Protein AF-A0A3M0S239-F1 (afdb_monomer_lite)

Structure (mmCIF, N/CA/C/O backbone):
data_AF-A0A3M0S239-F1
#
_entry.id   AF-A0A3M0S239-F1
#
loop_
_atom_site.group_PDB
_atom_site.id
_atom_site.type_symbol
_atom_site.label_atom_id
_atom_site.label_alt_id
_atom_site.label_comp_id
_atom_site.label_asym_id
_atom_site.label_entity_id
_atom_site.label_seq_id
_atom_site.pdbx_PDB_ins_code
_atom_site.Cartn_x
_atom_site.Cartn_y
_atom_site.Cartn_z
_atom_site.occupancy
_atom_site.B_iso_or_equiv
_atom_site.auth_seq_id
_atom_site.auth_comp_id
_atom_site.auth_asym_id
_atom_site.auth_atom_id
_atom_site.pdbx_PDB_model_num
ATOM 1 N N . MET A 1 1 ? 38.549 37.245 -25.119 1.00 53.50 1 MET A N 1
ATOM 2 C CA . MET A 1 1 ? 37.897 36.587 -23.963 1.00 53.50 1 MET A CA 1
ATOM 3 C C . MET A 1 1 ? 37.883 35.085 -24.234 1.00 53.50 1 MET A C 1
ATOM 5 O O . MET A 1 1 ? 37.448 34.681 -25.300 1.00 53.50 1 MET A O 1
ATOM 9 N N . ASN A 1 2 ? 38.526 34.284 -23.381 1.00 48.66 2 ASN A N 1
ATOM 10 C CA . ASN A 1 2 ? 38.986 32.928 -23.711 1.00 48.66 2 ASN A CA 1
ATOM 11 C C . ASN A 1 2 ? 37.807 31.931 -23.791 1.00 48.66 2 ASN A C 1
ATOM 13 O O . ASN A 1 2 ? 37.194 31.624 -22.768 1.00 48.66 2 ASN A O 1
ATOM 17 N N . TYR A 1 3 ? 37.496 31.436 -24.995 1.00 50.81 3 TYR A N 1
ATOM 18 C CA . TYR A 1 3 ? 36.358 30.547 -25.298 1.00 50.81 3 TYR A CA 1
ATOM 19 C C . TYR A 1 3 ? 36.292 29.315 -24.376 1.00 50.81 3 TYR A C 1
ATOM 21 O O . TYR A 1 3 ? 35.219 28.912 -23.929 1.00 50.81 3 TYR A O 1
ATOM 29 N N . LYS A 1 4 ? 37.454 28.786 -23.971 1.00 47.88 4 LYS A N 1
ATOM 30 C CA . LYS A 1 4 ? 37.568 27.636 -23.063 1.00 47.88 4 LYS A CA 1
ATOM 31 C C . LYS A 1 4 ? 37.101 27.947 -21.631 1.00 47.88 4 LYS A C 1
ATOM 33 O O . LYS A 1 4 ? 36.599 27.061 -20.951 1.00 47.88 4 LYS A O 1
ATOM 38 N N . ARG A 1 5 ? 37.222 29.204 -21.181 1.00 49.25 5 ARG A N 1
ATOM 39 C CA . ARG A 1 5 ? 36.783 29.661 -19.848 1.00 49.25 5 ARG A CA 1
ATOM 40 C C . ARG A 1 5 ? 35.266 29.901 -19.814 1.00 49.25 5 ARG A C 1
ATOM 42 O O . ARG A 1 5 ? 34.639 29.605 -18.810 1.00 49.25 5 ARG A O 1
ATOM 49 N N . SER A 1 6 ? 34.672 30.343 -20.927 1.00 51.34 6 SER A N 1
ATOM 50 C CA . SER A 1 6 ? 33.217 30.539 -21.054 1.00 51.34 6 SER A CA 1
ATOM 51 C C . SER A 1 6 ? 32.430 29.223 -21.022 1.00 51.34 6 SER A C 1
ATOM 53 O O . SER A 1 6 ? 31.374 29.162 -20.402 1.00 51.34 6 SER A O 1
ATOM 55 N N . GLN A 1 7 ? 32.953 28.163 -21.648 1.00 50.06 7 GLN A N 1
ATOM 56 C CA . GLN A 1 7 ? 32.320 26.836 -21.649 1.00 50.06 7 GLN A CA 1
ATOM 57 C C . GLN A 1 7 ? 32.346 26.189 -20.253 1.00 50.06 7 GLN A C 1
ATOM 59 O O . GLN A 1 7 ? 31.345 25.650 -19.798 1.00 50.06 7 GLN A O 1
ATOM 64 N N . GLN A 1 8 ? 33.463 26.310 -19.527 1.00 51.28 8 GLN A N 1
ATOM 65 C CA . GLN A 1 8 ? 33.615 25.784 -18.160 1.00 51.28 8 GLN A CA 1
ATOM 66 C C . GLN A 1 8 ? 32.638 26.436 -17.164 1.00 51.28 8 GLN A C 1
ATOM 68 O O . GLN A 1 8 ? 32.086 25.751 -16.308 1.00 51.28 8 GLN A O 1
ATOM 73 N N . ILE A 1 9 ? 32.384 27.743 -17.304 1.00 56.47 9 ILE A N 1
ATOM 74 C CA . ILE A 1 9 ? 31.426 28.474 -16.457 1.00 56.47 9 ILE A CA 1
ATOM 75 C C . ILE A 1 9 ? 29.989 28.010 -16.744 1.00 56.47 9 ILE A C 1
ATOM 77 O O . ILE A 1 9 ? 29.217 27.799 -15.814 1.00 56.47 9 ILE A O 1
ATOM 81 N N . LEU A 1 10 ? 29.645 27.760 -18.012 1.00 52.75 10 LEU A N 1
ATOM 82 C CA . LEU A 1 10 ? 28.305 27.302 -18.392 1.00 52.75 10 LEU A CA 1
ATOM 83 C C . LEU A 1 10 ? 27.974 25.910 -17.819 1.00 52.75 10 LEU A C 1
ATOM 85 O O . LEU A 1 10 ? 26.859 25.694 -17.342 1.00 52.75 10 LEU A O 1
ATOM 89 N N . PHE A 1 11 ? 28.948 24.990 -17.825 1.00 52.03 11 PHE A N 1
ATOM 90 C CA . PHE A 1 11 ? 28.813 23.655 -17.222 1.00 52.03 11 PHE A CA 1
ATOM 91 C C . PHE A 1 11 ? 28.668 23.709 -15.694 1.00 52.03 11 PHE A C 1
ATOM 93 O O . PHE A 1 11 ? 27.891 22.943 -15.122 1.00 52.03 11 PHE A O 1
ATOM 100 N N . ALA A 1 12 ? 29.379 24.622 -15.026 1.00 54.09 12 ALA A N 1
ATOM 101 C CA . ALA A 1 12 ? 29.281 24.797 -13.578 1.00 54.09 12 ALA A CA 1
ATOM 102 C C . ALA A 1 12 ? 27.893 25.313 -13.152 1.00 54.09 12 ALA A C 1
ATOM 104 O O . ALA A 1 12 ? 27.299 24.776 -12.218 1.00 54.09 12 ALA A O 1
ATOM 105 N N . GLU A 1 13 ? 27.337 26.284 -13.883 1.00 52.72 13 GLU A N 1
ATOM 106 C CA . GLU A 1 13 ? 25.993 26.830 -13.640 1.00 52.72 13 GLU A CA 1
ATOM 107 C C . GLU A 1 13 ? 24.893 25.770 -13.841 1.00 52.72 13 GLU A C 1
ATOM 109 O O . GLU A 1 13 ? 23.981 25.642 -13.022 1.00 52.72 13 GLU A O 1
ATOM 114 N N . THR A 1 14 ? 24.998 24.935 -14.884 1.00 53.91 14 THR A N 1
ATOM 115 C CA . THR A 1 14 ? 24.021 23.852 -15.126 1.00 53.91 14 THR A CA 1
ATOM 116 C C . THR A 1 14 ? 24.095 22.750 -14.069 1.00 53.91 14 THR A C 1
ATOM 118 O O . THR A 1 14 ? 23.056 22.250 -13.629 1.00 53.91 14 THR A O 1
ATOM 121 N N . PHE A 1 15 ? 25.300 22.393 -13.619 1.00 58.28 15 PHE A N 1
ATOM 122 C CA . PHE A 1 15 ? 25.499 21.413 -12.551 1.00 58.28 15 PHE A CA 1
ATOM 123 C C . PHE A 1 15 ? 24.952 21.907 -11.202 1.00 58.28 15 PHE A C 1
ATOM 125 O O . PHE A 1 15 ? 24.298 21.148 -10.475 1.00 58.28 15 PHE A O 1
ATOM 132 N N . LEU A 1 16 ? 25.152 23.192 -10.892 1.00 56.16 16 LEU A N 1
ATOM 133 C CA . LEU A 1 16 ? 24.628 23.830 -9.685 1.00 56.16 16 LEU A CA 1
ATOM 134 C C . LEU A 1 16 ? 23.091 23.858 -9.698 1.00 56.16 16 LEU A C 1
ATOM 136 O O . LEU A 1 16 ? 22.461 23.418 -8.735 1.00 56.16 16 LEU A O 1
ATOM 140 N N . PHE A 1 17 ? 22.475 24.263 -10.814 1.00 56.34 17 PHE A N 1
ATOM 141 C CA . PHE A 1 17 ? 21.015 24.254 -10.979 1.00 56.34 17 PHE A CA 1
ATOM 142 C C . PHE A 1 17 ? 20.406 22.850 -10.860 1.00 56.34 17 PHE A C 1
ATOM 144 O O . PHE A 1 17 ? 19.339 22.687 -10.260 1.00 56.34 17 PHE A O 1
ATOM 151 N N . TYR A 1 18 ? 21.070 21.827 -11.407 1.00 54.06 18 TYR A N 1
ATOM 152 C CA . TYR A 1 18 ? 20.593 20.444 -11.334 1.00 54.06 18 TYR A CA 1
ATOM 153 C C . TYR A 1 18 ? 20.686 19.880 -9.910 1.00 54.06 18 TYR A C 1
ATOM 155 O O . TYR A 1 18 ? 19.727 19.288 -9.408 1.00 54.06 18 TYR A O 1
ATOM 163 N N . THR A 1 19 ? 21.798 20.142 -9.222 1.00 52.72 19 THR A N 1
ATOM 164 C CA . THR A 1 19 ? 22.011 19.732 -7.825 1.00 52.72 19 THR A CA 1
ATOM 165 C C . THR A 1 19 ? 21.031 20.438 -6.883 1.00 52.72 19 THR A C 1
ATOM 167 O O . THR A 1 19 ? 20.447 19.803 -6.002 1.00 52.72 19 THR A O 1
ATOM 170 N N . ILE A 1 20 ? 20.757 21.725 -7.121 1.00 58.19 20 ILE A N 1
ATOM 171 C CA . ILE A 1 20 ? 19.744 22.496 -6.389 1.00 58.19 20 ILE A CA 1
ATOM 172 C C . ILE A 1 20 ? 18.340 21.948 -6.657 1.00 58.19 20 ILE A C 1
ATOM 174 O O . ILE A 1 20 ? 17.593 21.759 -5.702 1.00 58.19 20 ILE A O 1
ATOM 178 N N . LYS A 1 21 ? 17.974 21.607 -7.901 1.00 51.41 21 LYS A N 1
ATOM 179 C CA . LYS A 1 21 ? 16.679 20.963 -8.208 1.00 51.41 21 LYS A CA 1
ATOM 180 C C . LYS A 1 21 ? 16.512 19.614 -7.506 1.00 51.41 21 LYS A C 1
ATOM 182 O O . LYS A 1 21 ? 15.417 19.310 -7.032 1.00 51.41 21 LYS A O 1
ATOM 187 N N . LEU A 1 22 ? 17.571 18.809 -7.430 1.00 55.66 22 LEU A N 1
ATOM 188 C CA . LEU A 1 22 ? 17.542 17.503 -6.767 1.00 55.66 22 LEU A CA 1
ATOM 189 C C . LEU A 1 22 ? 17.392 17.652 -5.242 1.00 55.66 22 LEU A C 1
ATOM 191 O O . LEU A 1 22 ? 16.580 16.959 -4.624 1.00 55.66 22 LEU A O 1
ATOM 195 N N . CYS A 1 23 ? 18.112 18.610 -4.653 1.00 55.00 23 CYS A N 1
ATOM 196 C CA . CYS A 1 23 ? 18.006 18.953 -3.236 1.00 55.00 23 CYS A CA 1
ATOM 197 C C . CYS A 1 23 ? 16.622 19.542 -2.907 1.00 55.00 23 CYS A C 1
ATOM 199 O O . CYS A 1 23 ? 15.962 19.095 -1.969 1.00 55.00 23 CYS A O 1
ATOM 201 N N . LEU A 1 24 ? 16.121 20.457 -3.744 1.00 56.66 24 LEU A N 1
ATOM 202 C CA . LEU A 1 24 ? 14.799 21.066 -3.611 1.00 56.66 24 LEU A CA 1
ATOM 203 C C . LEU A 1 24 ? 13.690 20.018 -3.724 1.00 56.66 24 LEU A C 1
ATOM 205 O O . LEU A 1 24 ? 12.754 20.065 -2.945 1.00 56.66 24 LEU A O 1
ATOM 209 N N . ARG A 1 25 ? 13.804 19.018 -4.607 1.00 55.75 25 ARG A N 1
ATOM 210 C CA . ARG A 1 25 ? 12.835 17.911 -4.697 1.00 55.75 25 ARG A CA 1
ATOM 211 C C . ARG A 1 25 ? 12.813 17.051 -3.428 1.00 55.75 25 ARG A C 1
ATOM 213 O O . ARG A 1 25 ? 11.736 16.682 -2.975 1.00 55.75 25 ARG A O 1
ATOM 220 N N . MET A 1 26 ? 13.961 16.798 -2.794 1.00 57.41 26 MET A N 1
ATOM 221 C CA . MET A 1 26 ? 14.000 16.137 -1.480 1.00 57.41 26 MET A CA 1
ATOM 222 C C . MET A 1 26 ? 13.418 17.002 -0.352 1.00 57.41 26 MET A C 1
ATOM 224 O O . MET A 1 26 ? 12.704 16.471 0.499 1.00 57.41 26 MET A O 1
ATOM 228 N N . ILE A 1 27 ? 13.700 18.311 -0.329 1.00 62.72 27 ILE A N 1
ATOM 229 C CA . ILE A 1 27 ? 13.139 19.241 0.665 1.00 62.72 27 ILE A CA 1
ATOM 230 C C . ILE A 1 27 ? 11.631 19.402 0.466 1.00 62.72 27 ILE A C 1
ATOM 232 O O . ILE A 1 27 ? 10.891 19.292 1.435 1.00 62.72 27 ILE A O 1
ATOM 236 N N . VAL A 1 28 ? 11.161 19.609 -0.765 1.00 63.75 28 VAL A N 1
ATOM 237 C CA . VAL A 1 28 ? 9.738 19.760 -1.096 1.00 63.75 28 VAL A CA 1
ATOM 238 C C . VAL A 1 28 ? 8.979 18.513 -0.670 1.00 63.75 28 VAL A C 1
ATOM 240 O O . VAL A 1 28 ? 7.961 18.643 -0.005 1.00 63.75 28 VAL A O 1
ATOM 243 N N . ASN A 1 29 ? 9.511 17.315 -0.916 1.00 70.94 29 ASN A N 1
ATOM 244 C CA . ASN A 1 29 ? 8.878 16.084 -0.443 1.00 70.94 29 ASN A CA 1
ATOM 245 C C . ASN A 1 29 ? 8.767 16.038 1.091 1.00 70.94 29 ASN A C 1
ATOM 247 O O . ASN A 1 29 ? 7.739 15.618 1.614 1.00 70.94 29 ASN A O 1
ATOM 251 N N . LYS A 1 30 ? 9.788 16.507 1.822 1.00 79.25 30 LYS A N 1
ATOM 252 C CA . LYS A 1 30 ? 9.770 16.558 3.296 1.00 79.25 30 LYS A CA 1
ATOM 253 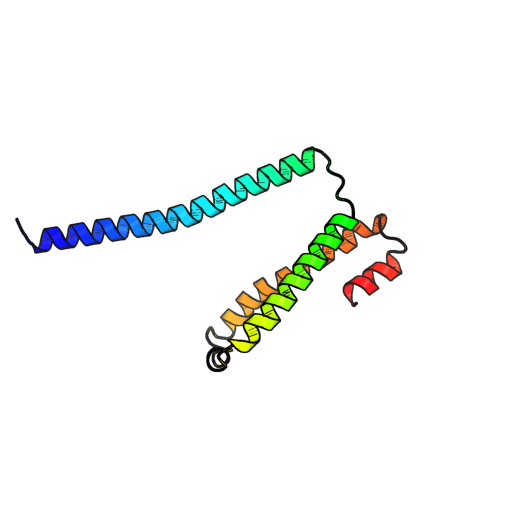C C . LYS A 1 30 ? 8.836 17.641 3.840 1.00 79.25 30 LYS A C 1
ATOM 255 O O . LYS A 1 30 ? 8.128 17.394 4.809 1.00 79.25 30 LYS A O 1
ATOM 260 N N . VAL A 1 31 ? 8.813 18.820 3.221 1.00 84.19 31 VAL A N 1
ATOM 261 C CA . VAL A 1 31 ? 7.940 19.939 3.605 1.00 84.19 31 VAL A CA 1
ATOM 262 C C . VAL A 1 31 ? 6.484 19.587 3.318 1.00 84.19 31 VAL A C 1
ATOM 264 O O . VAL A 1 31 ? 5.646 19.735 4.199 1.00 84.19 31 VAL A O 1
ATOM 267 N N . VAL A 1 32 ? 6.190 19.036 2.140 1.00 80.38 32 VAL A N 1
ATOM 268 C CA . VAL A 1 32 ? 4.851 18.552 1.778 1.00 80.38 32 VAL A CA 1
ATOM 269 C C . VAL A 1 32 ? 4.416 17.425 2.715 1.00 80.38 32 VAL A C 1
ATOM 271 O O . VAL A 1 32 ? 3.310 17.484 3.240 1.00 80.38 32 VAL A O 1
ATOM 274 N N . ALA A 1 33 ? 5.284 16.449 3.008 1.00 73.19 33 ALA A N 1
ATOM 275 C CA . ALA A 1 33 ? 4.972 15.393 3.973 1.00 73.19 33 ALA A CA 1
ATOM 276 C C . ALA A 1 33 ? 4.688 15.950 5.378 1.00 73.19 33 ALA A C 1
ATOM 278 O O . ALA A 1 33 ? 3.742 15.510 6.024 1.00 73.19 33 ALA A O 1
ATOM 279 N N . SER A 1 34 ? 5.458 16.943 5.833 1.00 82.94 34 SER A N 1
ATOM 280 C CA . SER A 1 34 ? 5.244 17.617 7.121 1.00 82.94 34 SER A CA 1
ATOM 281 C C . SER A 1 34 ? 3.912 18.373 7.164 1.00 82.94 34 SER A C 1
ATOM 283 O O . SER A 1 34 ? 3.165 18.262 8.134 1.00 82.94 34 SER A O 1
ATOM 285 N N . ILE A 1 35 ? 3.568 19.086 6.087 1.00 86.88 35 ILE A N 1
ATOM 286 C CA . ILE A 1 35 ? 2.286 19.791 5.961 1.00 86.88 35 ILE A CA 1
ATOM 287 C C . ILE A 1 35 ? 1.123 18.793 5.976 1.00 86.88 35 ILE A C 1
ATOM 289 O O . ILE A 1 35 ? 0.167 18.990 6.719 1.00 86.88 35 ILE A O 1
ATOM 293 N N . ILE A 1 36 ? 1.212 17.702 5.209 1.00 77.25 36 ILE A N 1
ATOM 294 C CA . ILE A 1 36 ? 0.189 16.646 5.201 1.00 77.25 36 ILE A CA 1
ATOM 295 C C . ILE A 1 36 ? 0.050 16.029 6.596 1.00 77.25 36 ILE A C 1
ATOM 297 O O . ILE A 1 36 ? -1.069 15.858 7.070 1.00 77.25 36 ILE A O 1
ATOM 301 N N . LEU A 1 37 ? 1.162 15.748 7.281 1.00 81.50 37 LEU A N 1
ATOM 302 C CA . LEU A 1 37 ? 1.146 15.222 8.645 1.00 81.50 37 LEU A CA 1
ATOM 303 C C . LEU A 1 37 ? 0.445 16.187 9.612 1.00 81.50 37 LEU A C 1
ATOM 305 O O . LEU A 1 37 ? -0.380 15.746 10.407 1.00 81.50 37 LEU A O 1
ATOM 309 N N . LEU A 1 38 ? 0.731 17.490 9.523 1.00 86.06 38 LEU A N 1
ATOM 310 C CA . LEU A 1 38 ? 0.070 18.520 10.329 1.00 86.06 38 LEU A CA 1
ATOM 311 C C . LEU A 1 38 ? -1.429 18.607 10.036 1.00 86.06 38 LEU A C 1
ATOM 313 O O . LEU A 1 38 ? -2.216 18.724 10.971 1.00 86.06 38 LEU A O 1
ATOM 317 N N . ILE A 1 39 ? -1.836 18.508 8.769 1.00 80.44 39 ILE A N 1
ATOM 318 C CA . ILE A 1 39 ? -3.253 18.490 8.380 1.00 80.44 39 ILE A CA 1
ATOM 319 C C . ILE A 1 39 ? -3.943 17.254 8.961 1.00 80.44 39 ILE A C 1
ATOM 321 O O . ILE A 1 39 ? -4.990 17.381 9.589 1.00 80.44 39 ILE A O 1
ATOM 325 N N . VAL A 1 40 ? -3.352 16.066 8.803 1.00 75.12 40 VAL A N 1
ATOM 326 C CA . VAL A 1 40 ? -3.902 14.817 9.353 1.00 75.12 40 VAL A CA 1
ATOM 327 C C . VAL A 1 40 ? -3.968 14.876 10.880 1.00 75.12 40 VAL A C 1
ATOM 329 O O . VAL A 1 40 ? -4.974 14.478 11.463 1.00 75.12 40 VAL A O 1
ATOM 332 N N . ALA A 1 41 ? -2.941 15.415 11.539 1.00 77.75 41 ALA A N 1
ATOM 333 C CA . ALA A 1 41 ? -2.923 15.604 12.986 1.00 77.75 41 ALA A CA 1
ATOM 334 C C . ALA A 1 41 ? -4.005 16.591 13.449 1.00 77.75 41 ALA A C 1
ATOM 336 O O . ALA A 1 41 ? -4.698 16.313 14.426 1.00 77.75 41 ALA A O 1
ATOM 337 N N . ALA A 1 42 ? -4.197 17.700 12.730 1.00 81.50 42 ALA A N 1
ATOM 338 C CA . ALA A 1 42 ? -5.260 18.659 13.007 1.00 81.50 42 ALA A CA 1
ATOM 339 C C . ALA A 1 42 ? -6.642 18.009 12.848 1.00 81.50 42 ALA A C 1
ATOM 341 O O . ALA A 1 42 ? -7.462 18.084 13.758 1.00 81.50 42 ALA A O 1
ATOM 342 N N . VAL A 1 43 ? -6.877 17.294 11.744 1.00 80.38 43 VAL A N 1
ATOM 343 C CA . VAL A 1 43 ? -8.114 16.534 11.494 1.00 80.38 43 VAL A CA 1
ATOM 344 C C . VAL A 1 43 ? -8.381 15.506 12.599 1.00 80.38 43 VAL A C 1
ATOM 346 O O . VAL A 1 43 ? -9.512 15.388 13.069 1.00 80.38 43 VAL A O 1
ATOM 349 N N . ASN A 1 44 ? -7.343 14.802 13.055 1.00 75.56 44 ASN A N 1
ATOM 350 C CA . ASN A 1 44 ? -7.446 13.853 14.161 1.00 75.56 44 ASN A CA 1
ATOM 351 C C . ASN A 1 44 ? -7.790 14.555 15.490 1.00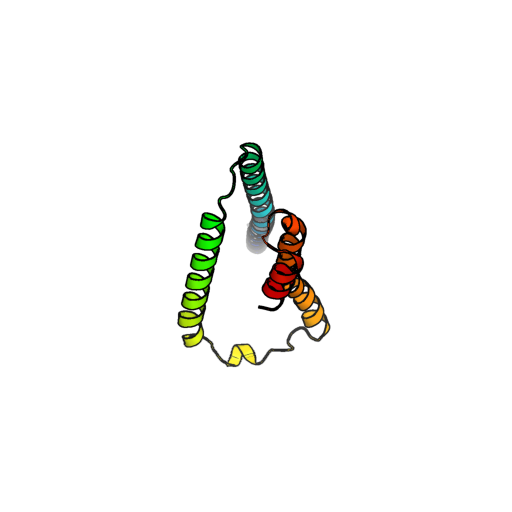 75.56 44 ASN A C 1
ATOM 353 O O . ASN A 1 44 ? -8.583 14.036 16.271 1.00 75.56 44 ASN A O 1
ATOM 357 N N . PHE A 1 45 ? -7.253 15.757 15.731 1.00 74.88 45 PHE A N 1
ATOM 358 C CA . PHE A 1 45 ? -7.551 16.553 16.927 1.00 74.88 45 PHE A CA 1
ATOM 359 C C . PHE A 1 45 ? -9.005 17.045 16.971 1.00 74.88 45 PHE A C 1
ATOM 361 O O . PHE A 1 45 ? -9.605 17.085 18.042 1.00 74.88 45 PHE A O 1
ATOM 368 N N . PHE A 1 46 ? -9.609 17.346 15.816 1.00 75.31 46 PHE A N 1
ATOM 369 C CA . PHE A 1 46 ? -11.034 17.693 15.721 1.00 75.31 46 PHE A CA 1
ATOM 370 C C . PHE A 1 46 ? -11.981 16.504 15.963 1.00 75.31 46 PHE A C 1
ATOM 372 O O . PHE A 1 46 ? -13.198 16.684 15.950 1.00 75.31 46 PHE A O 1
ATOM 379 N N . GLY A 1 47 ? -11.455 15.299 16.214 1.00 62.00 47 GLY A N 1
ATOM 380 C CA . GLY A 1 47 ? -12.258 14.159 16.651 1.00 62.00 47 GLY A CA 1
ATOM 381 C C . GLY A 1 47 ? -13.216 13.642 15.580 1.00 62.00 47 GLY A C 1
ATOM 382 O O . GLY A 1 47 ? -14.293 13.145 15.915 1.00 62.00 47 GLY A O 1
ATOM 383 N N . ILE A 1 48 ? -12.845 13.756 14.296 1.00 62.38 48 ILE A N 1
ATOM 384 C CA . ILE A 1 48 ? -13.652 13.209 13.201 1.00 62.38 48 ILE A CA 1
ATOM 385 C C . ILE A 1 48 ? -13.764 11.697 13.396 1.00 62.38 48 ILE A C 1
ATOM 387 O O . ILE A 1 48 ? -12.821 10.934 13.176 1.00 62.38 48 ILE A O 1
ATOM 391 N N . THR A 1 49 ? -14.948 11.256 13.811 1.00 59.16 49 THR A N 1
ATOM 392 C CA . THR A 1 49 ? -15.285 9.843 13.927 1.00 59.16 49 THR A CA 1
ATOM 393 C C . THR A 1 49 ? -15.379 9.272 12.520 1.00 59.16 49 THR A C 1
ATOM 395 O O . THR A 1 49 ? -16.371 9.433 11.809 1.00 59.16 49 THR A O 1
ATOM 398 N N . SER A 1 50 ? -14.294 8.630 12.089 1.00 58.25 50 SER A N 1
ATOM 399 C CA . SER A 1 50 ? -14.236 7.962 10.793 1.00 58.25 50 SER A CA 1
ATOM 400 C C . SER A 1 50 ? -15.308 6.879 10.756 1.00 58.25 50 SER A C 1
ATOM 402 O O . SER A 1 50 ? -15.219 5.863 11.447 1.00 58.25 50 SER A O 1
ATOM 404 N N . THR A 1 51 ? -16.361 7.125 9.979 1.00 65.56 51 THR A N 1
ATOM 405 C CA . THR A 1 51 ? -17.459 6.173 9.836 1.00 65.56 51 THR A CA 1
ATOM 406 C C . THR A 1 51 ? -16.941 4.970 9.044 1.00 65.56 51 THR A C 1
ATOM 408 O O . THR A 1 51 ? -16.386 5.174 7.962 1.00 65.56 51 THR A O 1
ATOM 411 N N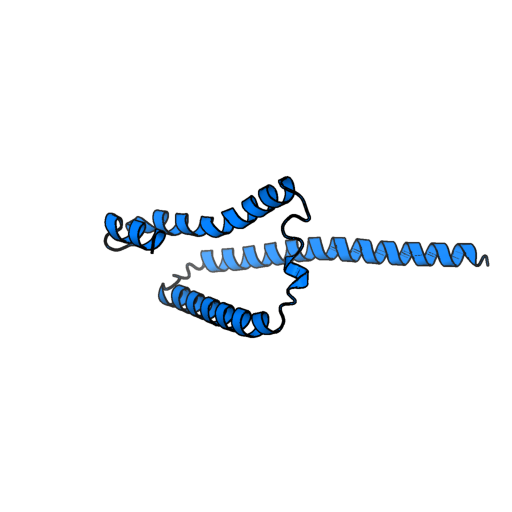 . PRO A 1 52 ? -17.149 3.720 9.506 1.00 67.75 52 PRO A N 1
ATOM 412 C CA . PRO A 1 52 ? -16.681 2.518 8.808 1.00 67.75 52 PRO A CA 1
ATOM 413 C C . PRO A 1 52 ? -17.073 2.464 7.322 1.00 67.75 52 PRO A C 1
ATOM 415 O O . PRO A 1 52 ? -16.323 1.946 6.503 1.00 67.75 52 PRO A O 1
ATOM 418 N N . LYS A 1 53 ? -18.215 3.067 6.961 1.00 76.56 53 LYS A N 1
ATOM 419 C CA . LYS A 1 53 ? -18.699 3.196 5.578 1.00 76.56 53 LYS A CA 1
ATOM 420 C C . LYS A 1 53 ? -17.710 3.919 4.659 1.00 76.56 53 LYS A C 1
ATOM 422 O O . LYS A 1 53 ? -17.423 3.415 3.585 1.00 76.56 53 LYS A O 1
ATOM 427 N N . VAL A 1 54 ? -17.129 5.033 5.110 1.00 79.81 54 VAL A N 1
ATOM 428 C CA . VAL A 1 54 ? -16.198 5.841 4.301 1.00 79.81 54 VAL A CA 1
ATOM 429 C C . VAL A 1 54 ? -14.921 5.056 3.994 1.00 79.81 54 VAL A C 1
ATOM 431 O O . VAL A 1 54 ? -14.416 5.086 2.878 1.00 79.81 54 VAL A O 1
ATOM 434 N N . ILE A 1 55 ? -14.414 4.301 4.973 1.00 77.94 55 ILE A N 1
ATOM 435 C CA . ILE A 1 55 ? -13.214 3.469 4.800 1.00 77.94 55 ILE A CA 1
ATOM 436 C C . ILE A 1 55 ? -13.479 2.359 3.773 1.00 77.94 55 ILE A C 1
ATOM 438 O O . ILE A 1 55 ? -12.645 2.106 2.905 1.00 77.94 55 ILE A O 1
ATOM 442 N N . ILE A 1 56 ? -14.655 1.729 3.844 1.00 85.56 56 ILE A N 1
ATOM 443 C CA . ILE A 1 56 ? -15.076 0.690 2.896 1.00 85.56 56 ILE A CA 1
ATOM 444 C C . ILE A 1 56 ? -15.243 1.272 1.484 1.00 85.56 56 ILE A C 1
ATOM 446 O O . ILE A 1 56 ? -14.773 0.672 0.521 1.00 85.56 56 ILE A O 1
ATOM 450 N N . GLU A 1 57 ? -15.852 2.450 1.344 1.00 87.50 57 GLU A N 1
ATOM 451 C CA . GLU A 1 57 ? -16.003 3.136 0.052 1.00 87.50 57 GLU A CA 1
ATOM 452 C C . GLU A 1 57 ? -14.646 3.435 -0.597 1.00 87.50 57 GLU A C 1
ATOM 454 O O . GLU A 1 57 ? -14.429 3.094 -1.760 1.00 87.50 57 GLU A O 1
ATOM 459 N N . ILE A 1 58 ? -13.700 3.993 0.166 1.00 84.50 58 ILE A N 1
ATOM 460 C CA . ILE A 1 58 ? -12.338 4.269 -0.317 1.00 84.50 58 ILE A CA 1
ATOM 461 C C . ILE A 1 58 ? -11.636 2.974 -0.749 1.00 84.50 58 ILE A C 1
ATOM 463 O O . ILE A 1 58 ? -10.960 2.953 -1.779 1.00 84.50 58 ILE A O 1
ATOM 467 N N . PHE A 1 59 ? -11.813 1.881 -0.001 1.00 88.06 59 PHE A N 1
ATOM 468 C CA . PHE A 1 59 ? -11.268 0.575 -0.372 1.00 88.06 59 PHE A CA 1
ATOM 469 C C . PHE A 1 59 ? -11.809 0.092 -1.725 1.00 88.06 59 PHE A C 1
ATOM 471 O O . PHE A 1 59 ? -11.022 -0.282 -2.595 1.00 88.06 59 PHE A O 1
ATOM 478 N N . PHE A 1 60 ? -13.127 0.159 -1.942 1.00 94.50 60 PHE A N 1
ATOM 479 C CA . PHE A 1 60 ? -13.729 -0.224 -3.223 1.00 94.50 60 PHE A CA 1
ATOM 480 C C . PHE A 1 60 ? -13.250 0.654 -4.379 1.00 94.50 60 PHE A C 1
ATOM 482 O O . PHE A 1 60 ? -12.950 0.128 -5.449 1.00 94.50 60 PHE A O 1
ATOM 489 N N . ILE A 1 61 ? -13.125 1.967 -4.169 1.00 94.12 61 ILE A N 1
ATOM 490 C CA . ILE A 1 61 ? -12.598 2.888 -5.186 1.00 94.12 61 ILE A CA 1
ATOM 491 C C . ILE A 1 61 ? -11.170 2.489 -5.579 1.00 94.12 61 ILE A C 1
ATOM 493 O O . ILE A 1 61 ? -10.870 2.385 -6.769 1.00 94.12 61 ILE A O 1
ATOM 497 N N . ASN A 1 62 ? -10.305 2.208 -4.600 1.00 89.44 62 ASN A N 1
ATOM 498 C CA . ASN A 1 62 ? -8.937 1.756 -4.862 1.00 89.44 62 ASN A CA 1
ATOM 499 C C . ASN A 1 62 ? -8.904 0.410 -5.595 1.00 89.44 62 ASN A C 1
ATOM 501 O O . ASN A 1 62 ? -8.099 0.232 -6.506 1.00 89.44 62 ASN A O 1
ATOM 505 N N . LEU A 1 63 ? -9.792 -0.521 -5.241 1.00 94.75 63 LEU A N 1
ATOM 506 C CA . LEU A 1 63 ? -9.898 -1.820 -5.904 1.00 94.75 63 LEU A CA 1
ATOM 507 C C . LEU A 1 63 ? -10.343 -1.669 -7.365 1.00 94.75 63 LEU A C 1
ATOM 509 O O . LEU A 1 63 ? -9.743 -2.269 -8.255 1.00 94.75 63 LEU A O 1
ATOM 513 N N . VAL A 1 64 ? -11.343 -0.826 -7.636 1.00 96.25 64 VAL A N 1
ATOM 514 C CA . VAL A 1 64 ? -11.796 -0.514 -9.002 1.00 96.25 64 VAL A CA 1
ATOM 515 C C . VAL A 1 64 ? -10.672 0.131 -9.809 1.00 96.25 64 VAL A C 1
ATOM 517 O O . VAL A 1 64 ? -10.421 -0.275 -10.944 1.00 96.25 64 VAL A O 1
ATOM 520 N N . LEU A 1 65 ? -9.966 1.098 -9.220 1.00 94.81 65 LEU A N 1
ATOM 521 C CA . LEU A 1 65 ? -8.841 1.762 -9.871 1.00 94.81 65 LEU A CA 1
ATOM 522 C C . LEU A 1 65 ? -7.709 0.774 -10.181 1.00 94.81 65 LEU A C 1
ATOM 524 O O . LEU A 1 65 ? -7.139 0.828 -11.269 1.00 94.81 65 LEU A O 1
ATOM 528 N N . LEU A 1 66 ? -7.42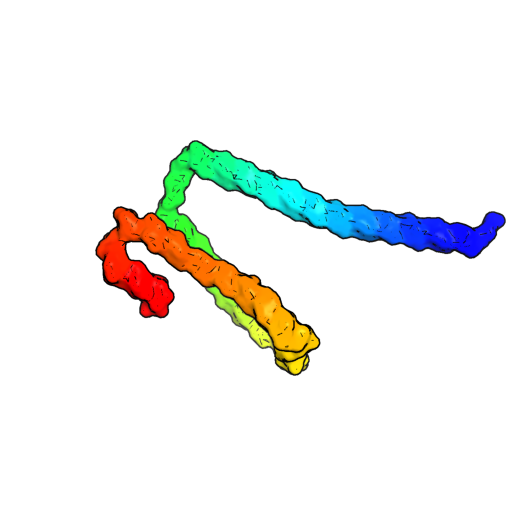2 -0.153 -9.264 1.00 92.75 66 LEU A N 1
ATOM 529 C CA . LEU A 1 66 ? -6.435 -1.211 -9.460 1.00 92.75 66 LEU A CA 1
ATOM 530 C C . LEU A 1 66 ? -6.824 -2.131 -10.622 1.00 92.75 66 LEU A C 1
ATOM 532 O O . LEU A 1 66 ? -6.006 -2.376 -11.504 1.00 92.75 66 LEU A O 1
ATOM 536 N N . VAL A 1 67 ? -8.069 -2.611 -10.656 1.00 95.56 6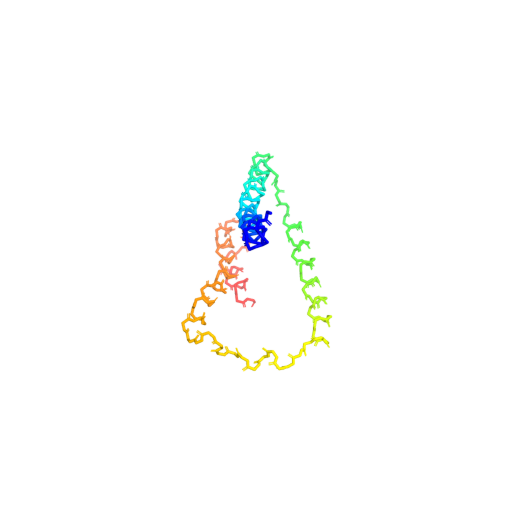7 VAL A N 1
ATOM 537 C CA . VAL A 1 67 ? -8.563 -3.483 -11.736 1.00 95.56 67 VAL A CA 1
ATOM 538 C C . VAL A 1 67 ? -8.519 -2.761 -13.082 1.00 95.56 67 VAL A C 1
ATOM 540 O O . VAL A 1 67 ? -8.058 -3.334 -14.070 1.00 95.56 67 VAL A O 1
ATOM 543 N N . LEU A 1 68 ? -8.941 -1.494 -13.123 1.00 94.44 68 LEU A N 1
ATOM 544 C CA . LEU A 1 68 ? -8.886 -0.673 -14.330 1.00 94.44 68 LEU A CA 1
ATOM 545 C C . LEU A 1 68 ? -7.443 -0.484 -14.811 1.00 94.44 68 LEU A C 1
ATOM 547 O O . LEU A 1 68 ? -7.154 -0.648 -15.996 1.00 94.44 68 LEU A O 1
ATOM 551 N N . TYR A 1 69 ? -6.533 -0.181 -13.885 1.00 92.56 69 TYR A N 1
ATOM 552 C CA . TYR A 1 69 ? -5.117 -0.022 -14.185 1.00 92.56 69 TYR A CA 1
ATOM 553 C C . TYR A 1 69 ? -4.514 -1.307 -14.755 1.00 92.56 69 TYR A C 1
ATOM 555 O O . TYR A 1 69 ? -3.877 -1.263 -15.806 1.00 92.56 69 TYR A O 1
ATOM 563 N N . VAL A 1 70 ? -4.759 -2.455 -14.118 1.00 92.25 70 VAL A N 1
ATOM 564 C CA . VAL A 1 70 ? -4.274 -3.756 -14.599 1.00 92.25 70 VAL A CA 1
ATOM 565 C C . VAL A 1 70 ? -4.855 -4.069 -15.980 1.00 92.25 70 VAL A C 1
ATOM 567 O O . VAL A 1 70 ? -4.102 -4.427 -16.882 1.00 92.25 70 VAL A O 1
ATOM 570 N N . GLY A 1 71 ? -6.158 -3.859 -16.189 1.00 91.44 71 GLY A N 1
ATOM 571 C CA . GLY A 1 71 ? -6.811 -4.111 -17.478 1.00 91.44 71 GLY A CA 1
ATOM 572 C C . GLY A 1 71 ? -6.213 -3.302 -18.636 1.00 91.44 71 GLY A C 1
ATOM 573 O O . GLY A 1 71 ? -5.981 -3.846 -19.715 1.00 91.44 71 GLY A O 1
ATOM 574 N N . ILE A 1 72 ? -5.901 -2.023 -18.409 1.00 91.06 72 ILE A N 1
ATOM 575 C CA . ILE A 1 72 ? -5.268 -1.155 -19.417 1.00 91.06 72 ILE A CA 1
ATOM 576 C C . ILE A 1 72 ? -3.778 -1.495 -19.583 1.00 91.06 72 ILE A C 1
ATOM 578 O O . ILE A 1 72 ? -3.249 -1.497 -20.699 1.00 91.06 72 ILE A O 1
ATOM 582 N N . SER A 1 73 ? -3.087 -1.775 -18.477 1.00 87.12 73 SER A N 1
ATOM 583 C CA . SER A 1 73 ? -1.639 -1.974 -18.464 1.00 87.12 73 SER A CA 1
ATOM 584 C C . SER A 1 73 ? -1.226 -3.273 -19.150 1.00 87.12 73 SER A C 1
ATOM 586 O O . SER A 1 73 ? -0.250 -3.240 -19.894 1.00 87.12 73 SER A O 1
ATOM 588 N N . VAL A 1 74 ? -1.978 -4.369 -18.982 1.00 84.38 74 VAL A N 1
ATOM 589 C CA . VAL A 1 74 ? -1.649 -5.695 -19.547 1.00 84.38 74 VAL A CA 1
ATOM 590 C C . VAL A 1 74 ? -1.448 -5.657 -21.066 1.00 84.38 74 VAL A C 1
ATOM 592 O O . VAL A 1 74 ? -0.549 -6.319 -21.575 1.00 84.38 74 VAL A O 1
ATOM 595 N N . SER A 1 75 ? -2.212 -4.834 -21.789 1.00 79.50 75 SER A N 1
ATOM 596 C CA . SER A 1 75 ? -2.097 -4.725 -23.255 1.00 79.50 75 SER A CA 1
ATOM 597 C C . SER A 1 75 ? -0.807 -4.038 -23.727 1.00 79.50 75 SER A C 1
ATOM 599 O O . SER A 1 75 ? -0.437 -4.169 -24.888 1.00 79.50 75 SER A O 1
ATOM 601 N N . ASN A 1 76 ? -0.123 -3.309 -22.840 1.00 79.25 76 ASN A N 1
ATOM 602 C CA . ASN A 1 76 ? 1.099 -2.557 -23.136 1.00 79.25 76 ASN A CA 1
ATOM 603 C C . ASN A 1 76 ? 2.349 -3.185 -22.490 1.00 79.25 76 ASN A C 1
ATOM 605 O O . ASN A 1 76 ? 3.407 -2.556 -22.462 1.00 79.25 76 ASN A O 1
ATOM 609 N N . VAL A 1 77 ? 2.239 -4.396 -21.928 1.00 80.56 77 VAL A N 1
ATOM 610 C CA . VAL A 1 77 ? 3.378 -5.074 -21.297 1.00 80.56 77 VAL A CA 1
ATOM 611 C C . VAL A 1 77 ? 4.262 -5.694 -22.372 1.00 80.56 77 VAL A C 1
ATOM 613 O O . VAL A 1 77 ? 3.892 -6.667 -23.023 1.00 80.56 77 VAL A O 1
ATOM 616 N N . ASP A 1 78 ? 5.468 -5.156 -22.518 1.00 81.69 78 ASP A N 1
ATOM 617 C CA . ASP A 1 78 ? 6.518 -5.792 -23.304 1.00 81.69 78 ASP A CA 1
ATOM 618 C C . ASP A 1 78 ? 7.194 -6.892 -22.469 1.00 81.69 78 ASP A C 1
ATOM 620 O O . ASP A 1 78 ? 7.812 -6.633 -21.430 1.00 81.69 78 ASP A O 1
ATOM 624 N N . VAL A 1 79 ? 7.060 -8.134 -22.944 1.00 76.50 79 VAL A N 1
ATOM 625 C CA . VAL A 1 79 ? 7.549 -9.358 -22.293 1.00 76.50 79 VAL A CA 1
ATOM 626 C C . VAL A 1 79 ? 9.071 -9.349 -22.117 1.00 76.50 79 VAL A C 1
ATOM 628 O O . VAL A 1 79 ? 9.597 -9.986 -21.204 1.00 76.50 79 VAL A O 1
ATOM 631 N N . THR A 1 80 ? 9.799 -8.578 -22.926 1.00 77.62 80 THR A N 1
ATOM 632 C CA . THR A 1 80 ? 11.261 -8.469 -22.817 1.00 77.62 80 THR A CA 1
ATOM 633 C C . THR A 1 80 ? 11.710 -7.793 -21.515 1.00 77.62 80 THR A C 1
ATOM 635 O O . THR A 1 80 ? 12.768 -8.142 -20.986 1.00 77.62 80 THR A O 1
ATOM 638 N N . ASN A 1 81 ? 10.878 -6.931 -20.915 1.00 77.31 81 ASN A N 1
ATOM 639 C CA . ASN A 1 81 ? 11.158 -6.300 -19.616 1.00 77.31 81 ASN A CA 1
ATOM 640 C C . ASN A 1 81 ? 11.093 -7.284 -18.437 1.00 77.31 81 ASN A C 1
ATOM 642 O O . ASN A 1 81 ? 11.653 -7.016 -17.376 1.00 77.31 81 ASN A O 1
ATOM 646 N N . LEU A 1 82 ? 10.444 -8.438 -18.618 1.00 72.12 82 LEU A N 1
ATOM 647 C CA . LEU A 1 82 ? 10.349 -9.491 -17.603 1.00 72.12 82 LEU A CA 1
ATOM 648 C C . LEU A 1 82 ? 11.567 -10.431 -17.618 1.00 72.12 82 LEU A C 1
ATOM 650 O O . LEU A 1 82 ? 11.683 -11.287 -16.750 1.00 72.12 82 LEU A O 1
ATOM 654 N N . SER A 1 83 ? 12.492 -10.284 -18.575 1.00 71.06 83 SER A N 1
ATOM 655 C CA . SER A 1 83 ? 13.655 -11.176 -18.719 1.00 71.06 83 SER A CA 1
ATOM 656 C C . SER A 1 83 ? 14.741 -10.960 -17.651 1.00 71.06 83 SER A C 1
ATOM 658 O O . SER A 1 83 ? 15.502 -11.873 -17.339 1.00 71.06 83 SER A O 1
ATOM 660 N N . HIS A 1 84 ? 14.783 -9.782 -17.021 1.00 72.00 84 HIS A N 1
ATOM 661 C CA . HIS A 1 84 ? 15.774 -9.395 -16.009 1.00 72.00 84 HIS A CA 1
ATOM 662 C C . HIS A 1 84 ? 15.296 -9.633 -14.561 1.00 72.00 84 HIS A C 1
ATOM 664 O O . HIS A 1 84 ? 15.496 -8.799 -13.680 1.00 72.00 84 HIS A O 1
ATOM 670 N N . VAL A 1 85 ? 14.701 -10.798 -14.279 1.00 67.56 85 VAL A N 1
ATOM 671 C CA . VAL A 1 85 ? 14.166 -11.140 -12.938 1.00 67.56 85 VAL A CA 1
ATOM 672 C C . VAL A 1 85 ? 15.243 -11.101 -11.838 1.00 67.56 85 VAL A C 1
ATOM 674 O O . VAL A 1 85 ? 14.952 -10.767 -10.695 1.00 67.56 85 VAL A O 1
ATOM 677 N N . PHE A 1 86 ? 16.501 -11.394 -12.183 1.00 67.88 86 PHE A N 1
ATOM 678 C CA . PHE A 1 86 ? 17.633 -11.450 -11.245 1.00 67.88 86 PHE A CA 1
ATOM 679 C C . PHE A 1 86 ? 18.627 -10.284 -11.387 1.00 67.88 86 PHE A C 1
ATOM 681 O O . PHE A 1 86 ? 19.759 -10.391 -10.916 1.00 67.88 86 PHE A O 1
ATOM 688 N N . GLY A 1 87 ? 18.235 -9.173 -12.023 1.00 66.81 87 GLY A N 1
ATOM 689 C CA . GLY A 1 87 ? 19.156 -8.099 -12.429 1.00 66.81 87 GLY A CA 1
ATOM 690 C C . GLY A 1 87 ? 20.103 -7.577 -11.333 1.00 66.81 87 GLY A C 1
ATOM 691 O O . GLY A 1 87 ? 21.291 -7.412 -11.588 1.00 66.81 87 GLY A O 1
ATOM 692 N N . SER A 1 88 ? 19.611 -7.354 -10.109 1.00 66.44 88 SER A N 1
ATOM 693 C CA . SER A 1 88 ? 20.389 -6.834 -8.966 1.00 66.44 88 SER A CA 1
ATOM 694 C C . SER A 1 88 ? 21.021 -7.921 -8.076 1.00 66.44 88 SER A C 1
ATOM 696 O O . SER A 1 88 ? 21.653 -7.603 -7.066 1.00 66.44 88 SER A O 1
ATOM 698 N N . GLY A 1 89 ? 20.879 -9.201 -8.440 1.00 77.69 89 GLY A N 1
ATOM 699 C CA . GLY A 1 89 ? 21.326 -10.344 -7.643 1.00 77.69 89 GLY A CA 1
ATOM 700 C C . GLY A 1 89 ? 20.460 -10.624 -6.403 1.00 77.69 89 GLY A C 1
ATOM 701 O O . GLY A 1 89 ? 19.490 -9.930 -6.106 1.00 77.69 89 GLY A O 1
ATOM 702 N N . ILE A 1 90 ? 20.821 -11.667 -5.647 1.00 79.31 90 ILE A N 1
ATOM 703 C CA . ILE A 1 90 ? 20.059 -12.152 -4.475 1.00 79.31 90 ILE A CA 1
ATOM 704 C C . ILE A 1 90 ? 19.943 -11.076 -3.379 1.00 79.31 90 ILE A C 1
ATOM 706 O O . ILE A 1 90 ? 18.927 -10.981 -2.693 1.00 79.31 90 ILE A O 1
ATOM 710 N N . THR A 1 91 ? 20.959 -10.226 -3.228 1.00 78.75 91 THR A N 1
ATOM 711 C CA . THR A 1 91 ? 20.979 -9.134 -2.242 1.00 78.75 91 THR A CA 1
ATOM 712 C C . THR A 1 91 ? 19.954 -8.040 -2.550 1.00 78.75 91 THR A C 1
ATOM 714 O O . THR A 1 91 ? 19.345 -7.498 -1.624 1.00 78.75 91 THR A O 1
ATOM 717 N N . GLY A 1 92 ? 19.717 -7.745 -3.833 1.00 79.81 92 GLY A N 1
ATOM 718 C CA . GLY A 1 92 ? 18.658 -6.835 -4.266 1.00 79.81 92 GLY A CA 1
ATOM 719 C C . GLY A 1 92 ? 17.274 -7.391 -3.946 1.00 79.81 92 GLY A C 1
ATOM 720 O O . GLY A 1 92 ? 16.480 -6.713 -3.303 1.00 79.81 92 GLY A O 1
ATOM 721 N N . ILE A 1 93 ? 17.043 -8.673 -4.249 1.00 84.06 93 ILE A N 1
ATOM 722 C CA . ILE A 1 93 ? 15.777 -9.361 -3.947 1.00 84.06 93 ILE A CA 1
ATOM 723 C C . ILE A 1 93 ? 15.462 -9.313 -2.448 1.00 84.06 93 ILE A C 1
ATOM 725 O O . ILE A 1 93 ? 14.334 -9.016 -2.074 1.00 84.06 93 ILE A O 1
ATOM 729 N N . VAL A 1 94 ? 16.442 -9.554 -1.572 1.00 85.06 94 VAL A N 1
ATOM 730 C CA . VAL A 1 94 ? 16.233 -9.492 -0.111 1.00 85.06 94 VAL A CA 1
ATOM 731 C C . VAL A 1 94 ? 15.929 -8.064 0.362 1.00 85.06 94 VAL A C 1
ATOM 733 O O . VAL A 1 94 ? 15.091 -7.866 1.247 1.00 85.06 94 VAL A O 1
ATOM 736 N N . THR A 1 95 ? 16.578 -7.061 -0.235 1.00 81.38 95 THR A N 1
ATOM 737 C CA . THR A 1 95 ? 16.336 -5.644 0.084 1.00 81.38 95 THR A CA 1
ATOM 738 C C . THR A 1 95 ? 14.925 -5.223 -0.327 1.00 81.38 95 THR A C 1
ATOM 740 O O . THR A 1 95 ? 14.213 -4.596 0.462 1.00 81.38 95 THR A O 1
ATOM 743 N N . ASP A 1 96 ? 14.484 -5.638 -1.511 1.00 79.50 96 ASP A N 1
ATOM 744 C CA . ASP A 1 96 ? 13.152 -5.335 -2.032 1.00 79.50 96 ASP A CA 1
ATOM 745 C C . ASP A 1 96 ? 12.066 -6.159 -1.325 1.00 79.50 96 ASP A C 1
ATOM 747 O O . ASP A 1 96 ? 10.984 -5.648 -1.033 1.00 79.50 96 ASP A O 1
ATOM 751 N N . ALA A 1 97 ? 12.369 -7.398 -0.926 1.00 85.31 97 ALA A N 1
ATOM 752 C CA . ALA A 1 97 ? 11.471 -8.231 -0.128 1.00 85.31 97 ALA A CA 1
ATOM 753 C C . ALA A 1 97 ? 11.133 -7.574 1.219 1.00 85.31 97 ALA A C 1
ATOM 755 O O . ALA A 1 97 ? 9.999 -7.671 1.685 1.00 85.31 97 ALA A O 1
ATOM 756 N N . ARG A 1 98 ? 12.077 -6.843 1.830 1.00 81.50 98 ARG A N 1
ATOM 757 C CA . ARG A 1 98 ? 11.806 -6.050 3.042 1.00 81.50 98 ARG A CA 1
ATOM 758 C C . ARG A 1 98 ? 10.794 -4.930 2.780 1.00 81.50 98 ARG A C 1
ATOM 760 O O . ARG A 1 98 ? 9.981 -4.638 3.658 1.00 81.50 98 ARG A O 1
ATOM 767 N N . LEU A 1 99 ? 10.844 -4.287 1.612 1.00 79.88 99 LEU A N 1
ATOM 768 C CA . LEU A 1 99 ? 9.855 -3.275 1.228 1.00 79.88 99 LEU A CA 1
ATOM 769 C C . LEU A 1 99 ? 8.487 -3.920 1.006 1.00 79.88 99 LEU A C 1
ATOM 771 O O . LEU A 1 99 ? 7.497 -3.419 1.533 1.00 79.88 99 LEU A O 1
ATOM 775 N N . PHE A 1 100 ? 8.448 -5.059 0.315 1.00 82.69 100 PHE A N 1
ATOM 776 C CA . PHE A 1 100 ? 7.223 -5.829 0.103 1.00 82.69 100 PHE A CA 1
ATOM 777 C C . PHE A 1 100 ? 6.600 -6.312 1.419 1.00 82.69 100 PHE A C 1
ATOM 779 O O . PHE A 1 100 ? 5.390 -6.225 1.599 1.00 82.69 100 PHE A O 1
ATOM 786 N N . PHE A 1 101 ? 7.417 -6.734 2.390 1.00 84.19 101 PHE A N 1
ATOM 787 C CA . PHE A 1 101 ? 6.938 -7.157 3.708 1.00 84.19 101 PHE A CA 1
ATOM 788 C C . PHE A 1 101 ? 6.129 -6.063 4.426 1.00 84.19 101 PHE A C 1
ATOM 790 O O . PHE A 1 101 ? 5.174 -6.369 5.136 1.00 84.19 101 PHE A O 1
ATOM 797 N N . ARG A 1 102 ? 6.449 -4.779 4.201 1.00 76.06 102 ARG A N 1
ATOM 798 C CA . ARG A 1 102 ? 5.703 -3.654 4.787 1.00 76.06 102 ARG A CA 1
ATOM 799 C C . ARG A 1 102 ? 4.256 -3.574 4.294 1.00 76.06 102 ARG A C 1
ATOM 801 O O . ARG A 1 102 ? 3.419 -3.060 5.025 1.00 76.06 102 ARG A O 1
ATOM 808 N N . CYS A 1 103 ? 3.939 -4.107 3.115 1.00 84.56 103 CYS A N 1
ATOM 809 C CA . CYS A 1 103 ? 2.562 -4.161 2.622 1.00 84.56 103 CYS A CA 1
ATOM 810 C C . CYS A 1 103 ? 1.644 -5.034 3.499 1.00 84.56 103 CYS A C 1
ATOM 812 O O . CYS A 1 103 ? 0.432 -4.867 3.442 1.00 84.56 103 CYS A O 1
ATOM 814 N N . PHE A 1 104 ? 2.198 -5.929 4.326 1.00 80.56 104 PHE A N 1
ATOM 815 C CA . PHE A 1 104 ? 1.429 -6.777 5.245 1.00 80.56 104 PHE A CA 1
ATOM 816 C C . PHE A 1 104 ? 1.274 -6.192 6.662 1.00 80.56 104 PHE A C 1
ATOM 818 O O . PHE A 1 104 ? 0.594 -6.787 7.498 1.00 80.56 104 PHE A O 1
ATOM 825 N N . ASP A 1 105 ? 1.881 -5.036 6.959 1.00 76.81 105 ASP A N 1
ATOM 826 C CA . ASP A 1 105 ? 1.845 -4.425 8.301 1.00 76.81 105 ASP A CA 1
ATOM 827 C C . ASP A 1 105 ? 0.423 -4.000 8.723 1.00 76.81 105 ASP A C 1
ATOM 829 O O . ASP A 1 105 ? 0.072 -4.039 9.905 1.00 76.81 105 ASP A O 1
ATOM 833 N N . ASP A 1 106 ? -0.442 -3.701 7.749 1.00 72.12 106 ASP A N 1
ATOM 834 C CA . ASP A 1 106 ? -1.813 -3.229 7.969 1.00 72.12 106 ASP A CA 1
ATOM 835 C C . ASP A 1 106 ? -2.699 -4.218 8.748 1.00 72.12 106 ASP A C 1
ATOM 837 O O . ASP A 1 106 ? -3.673 -3.808 9.392 1.00 72.12 106 ASP A O 1
ATOM 841 N N . PHE A 1 107 ? -2.351 -5.510 8.783 1.00 79.94 107 PHE A N 1
ATOM 842 C CA . PHE A 1 107 ? -3.132 -6.515 9.507 1.00 79.94 107 PHE A CA 1
ATOM 843 C C . PHE A 1 107 ? -3.109 -6.341 11.0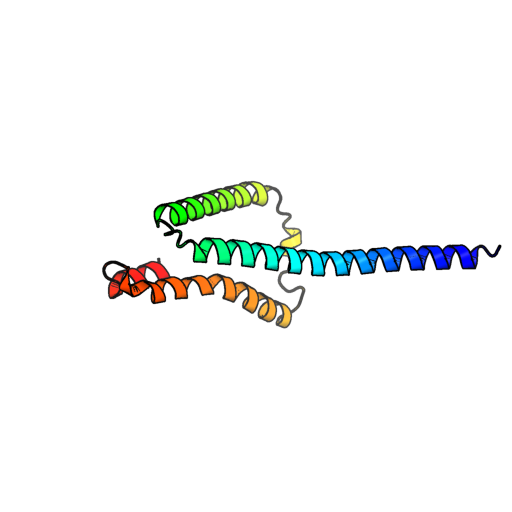30 1.00 79.94 107 PHE A C 1
ATOM 845 O O . PHE A 1 107 ? -4.078 -6.689 11.711 1.00 79.94 107 PHE A O 1
ATOM 852 N N . GLN A 1 108 ? -2.052 -5.746 11.585 1.00 79.62 108 GLN A N 1
ATOM 853 C CA . GLN A 1 108 ? -1.929 -5.537 13.033 1.00 79.62 108 GLN A CA 1
ATOM 854 C C . GLN A 1 108 ? -2.999 -4.577 13.570 1.00 79.62 108 GLN A C 1
ATOM 856 O O . GLN A 1 108 ? -3.483 -4.738 14.694 1.00 79.62 108 GLN A O 1
ATOM 861 N N . ARG A 1 109 ? -3.445 -3.617 12.746 1.00 74.19 109 ARG A N 1
ATOM 862 C CA . ARG A 1 109 ? -4.513 -2.672 13.104 1.00 74.19 109 ARG A CA 1
ATOM 863 C C . ARG A 1 109 ? -5.824 -3.387 13.438 1.00 74.19 109 ARG A C 1
ATOM 865 O O . ARG A 1 109 ? -6.530 -2.957 14.350 1.00 74.19 109 ARG A O 1
ATOM 872 N N . MET A 1 110 ? -6.130 -4.491 12.752 1.00 76.62 110 MET A N 1
ATOM 873 C CA . MET A 1 110 ? -7.334 -5.284 13.021 1.00 76.62 110 MET A CA 1
ATOM 874 C C . MET A 1 110 ? -7.287 -5.947 14.401 1.00 76.62 110 MET A C 1
ATOM 876 O O . MET A 1 110 ? -8.299 -5.980 15.098 1.00 76.62 110 MET A O 1
ATOM 880 N N . ALA A 1 111 ? -6.112 -6.419 14.829 1.00 80.12 111 ALA A N 1
ATOM 881 C CA . ALA A 1 111 ? -5.938 -7.025 16.148 1.00 80.12 111 ALA A CA 1
ATOM 882 C C . ALA A 1 111 ? -6.126 -6.000 17.283 1.00 80.12 111 ALA A C 1
ATOM 884 O O . ALA A 1 111 ? -6.779 -6.292 18.288 1.00 80.12 111 ALA A O 1
ATOM 885 N N . ILE A 1 112 ? -5.624 -4.774 17.096 1.00 79.38 112 ILE A N 1
ATOM 886 C CA . ILE A 1 112 ? -5.770 -3.673 18.065 1.00 79.38 112 ILE A CA 1
ATOM 887 C C . ILE A 1 112 ? -7.246 -3.265 18.223 1.00 79.38 112 ILE A C 1
ATOM 889 O O . ILE A 1 112 ? -7.686 -2.929 19.321 1.00 79.38 112 ILE A O 1
ATOM 893 N N . MET A 1 113 ? -8.038 -3.350 17.150 1.00 77.62 113 MET A N 1
ATOM 894 C CA . MET A 1 113 ? -9.480 -3.074 17.164 1.00 77.62 113 MET A CA 1
ATOM 895 C C . MET A 1 113 ? -10.348 -4.256 17.624 1.00 77.62 113 MET A C 1
ATOM 897 O O . MET A 1 113 ? -11.571 -4.177 17.552 1.00 77.62 113 MET A O 1
ATOM 901 N N . SER A 1 114 ? -9.768 -5.338 18.148 1.00 81.00 114 SER A N 1
ATOM 902 C CA . SER A 1 114 ? -10.518 -6.530 18.582 1.00 81.00 114 SER A CA 1
ATOM 903 C C . SER A 1 114 ? -11.702 -6.239 19.516 1.00 81.00 114 SER A C 1
ATOM 905 O O . SER A 1 114 ? -12.738 -6.889 19.403 1.00 81.00 114 SER A O 1
ATOM 907 N N . ASN A 1 115 ? -11.589 -5.225 20.379 1.00 78.19 115 ASN A N 1
ATOM 908 C CA . ASN A 1 115 ? -12.635 -4.833 21.329 1.00 78.19 115 ASN A CA 1
ATOM 909 C C . ASN A 1 115 ? -13.871 -4.176 20.684 1.00 78.19 115 ASN A C 1
ATOM 911 O O . ASN A 1 115 ? -14.919 -4.112 21.322 1.00 78.19 115 ASN A O 1
ATOM 915 N N . THR A 1 116 ? -13.778 -3.677 19.445 1.00 79.19 116 THR A N 1
ATOM 916 C CA . THR A 1 116 ? -14.911 -3.069 18.714 1.00 79.19 116 THR A CA 1
ATOM 917 C C . THR A 1 116 ? -15.536 -4.024 17.694 1.00 79.19 116 THR A C 1
ATOM 919 O O . THR A 1 116 ? -16.579 -3.724 17.111 1.00 79.19 116 THR A O 1
ATOM 922 N N . ILE A 1 117 ? -14.915 -5.187 17.484 1.00 81.88 117 ILE A N 1
ATOM 923 C CA . ILE A 1 117 ? -15.321 -6.185 16.497 1.00 81.88 117 ILE A CA 1
ATOM 924 C C . ILE A 1 117 ? -16.270 -7.194 17.146 1.00 81.88 117 ILE A C 1
ATOM 926 O O . ILE A 1 117 ? -16.025 -7.722 18.229 1.00 81.88 117 ILE A O 1
ATOM 930 N N . LYS A 1 118 ? -17.361 -7.526 16.451 1.00 82.44 118 LYS A N 1
ATOM 931 C CA . LYS A 1 118 ? -18.287 -8.575 16.886 1.00 82.44 118 LYS A CA 1
ATOM 932 C C . LYS A 1 118 ? -17.600 -9.946 16.788 1.00 82.44 118 LYS A C 1
ATOM 934 O O . LYS A 1 118 ? -17.196 -10.358 15.701 1.00 82.44 118 LYS A O 1
ATOM 939 N N . ASN A 1 119 ? -17.511 -10.662 17.911 1.00 86.19 119 ASN A N 1
ATOM 940 C CA . ASN A 1 119 ? -16.908 -12.001 18.025 1.00 86.19 119 ASN A CA 1
ATOM 941 C C . ASN A 1 119 ? -15.451 -12.081 17.508 1.00 86.19 119 ASN A C 1
ATOM 943 O O . ASN A 1 119 ? -15.177 -12.797 16.540 1.00 86.19 119 ASN A O 1
ATOM 947 N N . PRO A 1 120 ? -14.490 -11.394 18.153 1.00 83.44 120 PRO A N 1
ATOM 948 C CA . PRO A 1 120 ? -13.121 -11.265 17.646 1.00 83.44 120 PRO A CA 1
ATOM 949 C C . PRO A 1 120 ? -12.388 -12.607 17.507 1.00 83.44 120 PRO A C 1
ATOM 951 O O . PRO A 1 120 ? -11.619 -12.779 16.566 1.00 83.44 120 PRO A O 1
ATOM 954 N N . GLN A 1 121 ? -12.681 -13.584 18.376 1.00 86.00 121 GLN A N 1
ATOM 955 C CA . GLN A 1 121 ? -12.062 -14.919 18.358 1.00 86.00 121 GLN A CA 1
ATOM 956 C C . GLN A 1 121 ? -12.287 -15.684 17.046 1.00 86.00 121 GLN A C 1
ATOM 958 O O . GLN A 1 121 ? -11.465 -16.517 16.682 1.00 86.00 121 GLN A O 1
ATOM 963 N N . LYS A 1 122 ? -13.389 -15.403 16.338 1.00 87.19 122 LYS A N 1
ATOM 964 C CA . LYS A 1 122 ? -13.699 -16.023 15.044 1.00 87.19 122 LYS A CA 1
ATOM 965 C C . LYS A 1 122 ? -13.468 -15.058 13.884 1.00 87.19 122 LYS A C 1
ATOM 967 O O . LYS A 1 122 ? -12.949 -15.465 12.852 1.00 87.19 122 LYS A O 1
ATOM 972 N N . SER A 1 123 ? -13.832 -13.788 14.058 1.00 85.88 123 SER A N 1
ATOM 973 C CA . SER A 1 123 ? -13.790 -12.792 12.986 1.00 85.88 123 SER A CA 1
ATOM 974 C C . SER A 1 123 ? -12.363 -12.377 12.611 1.00 85.88 123 SER A C 1
ATOM 976 O O . SER A 1 123 ? -12.083 -12.230 11.432 1.00 85.88 123 SER A O 1
ATOM 978 N N . ILE A 1 124 ? -11.442 -12.226 13.571 1.00 85.81 124 ILE A N 1
ATOM 979 C CA . ILE A 1 124 ? -10.052 -11.820 13.287 1.00 85.81 124 ILE A CA 1
ATOM 980 C C . ILE A 1 124 ? -9.281 -12.881 12.486 1.00 85.81 124 ILE A C 1
ATOM 982 O O . ILE A 1 124 ? -8.726 -12.519 11.450 1.00 85.81 124 ILE A O 1
ATOM 986 N N . PRO A 1 125 ? -9.229 -14.167 12.899 1.00 85.75 125 PRO A N 1
ATOM 987 C CA . PRO A 1 125 ? -8.510 -15.171 12.116 1.00 85.75 125 PRO A CA 1
ATOM 988 C C . PRO A 1 125 ? -9.125 -15.359 10.725 1.00 85.75 125 PRO A C 1
ATOM 990 O O . PRO A 1 125 ? -8.381 -15.508 9.763 1.00 85.75 125 PRO A O 1
ATOM 993 N N . PHE A 1 126 ? -10.455 -15.270 10.604 1.00 86.38 126 PHE A N 1
ATOM 994 C CA . PHE A 1 126 ? -11.131 -15.295 9.308 1.00 86.38 126 PHE A CA 1
ATOM 995 C C . PHE A 1 126 ? -10.700 -14.115 8.426 1.00 86.38 126 PHE A C 1
ATOM 997 O O . PHE A 1 126 ? -10.243 -14.331 7.317 1.00 86.38 126 PHE A O 1
ATOM 1004 N N . SER A 1 127 ? -10.710 -12.882 8.939 1.00 81.31 127 SER A N 1
ATOM 1005 C CA . SER A 1 127 ? -10.300 -11.703 8.161 1.00 81.31 127 SER A CA 1
ATOM 1006 C C . SER A 1 127 ? -8.824 -11.685 7.736 1.00 81.31 127 SER A C 1
ATOM 1008 O O . SER A 1 127 ? -8.487 -10.981 6.790 1.00 81.31 127 SER A O 1
ATOM 1010 N N . ILE A 1 128 ? -7.930 -12.393 8.440 1.00 82.44 128 ILE A N 1
ATOM 1011 C CA . ILE A 1 128 ? -6.499 -12.470 8.085 1.00 82.44 128 ILE A CA 1
ATOM 1012 C C . ILE A 1 128 ? -6.255 -13.522 6.999 1.00 82.44 128 ILE A C 1
ATOM 1014 O O . ILE A 1 128 ? -5.422 -13.319 6.120 1.00 82.44 128 ILE A O 1
ATOM 1018 N N . ILE A 1 129 ? -6.953 -14.654 7.081 1.00 83.88 129 ILE A N 1
ATOM 1019 C CA . ILE A 1 129 ? -6.804 -15.761 6.129 1.00 83.88 129 ILE A CA 1
ATOM 1020 C C . ILE A 1 129 ? -7.607 -15.487 4.847 1.00 83.88 129 ILE A C 1
ATOM 1022 O O . ILE A 1 129 ? -7.153 -15.846 3.760 1.00 83.88 129 ILE A O 1
ATOM 1026 N N . GLY A 1 130 ? -8.755 -14.817 4.987 1.00 53.53 130 GLY A N 1
ATOM 1027 C CA . GLY A 1 130 ? -9.814 -14.738 3.982 1.00 53.53 130 GLY A CA 1
ATOM 1028 C C . GLY A 1 130 ? -10.933 -15.720 4.286 1.00 53.53 130 GLY A C 1
ATOM 1029 O O . GLY A 1 130 ? -10.660 -16.942 4.279 1.00 53.53 130 GLY A O 1
#

Secondary structure (DSSP, 8-state):
--HHHHHHHHHHHHHHHHHHHHHHHHHHHHHHHHHHHHHHHHHHHTT----HHHHHHHHHHHHHHHHHHHHHHHTT--GGGGS-TTTTHHHHHHHHHHHHHGGGTTHHHHHHGGGGSSSHHHHHHHHHH-

Radius of gyration: 24.4 Å; chains: 1; bounding box: 58×53×47 Å

Organism: NCBI:txid84023

pLDDT: mean 74.66, std 13.1, range [47.88, 96.25]

Sequence (130 aa):
MNYKRSQQILFAETFLFYTIKLCLRMIVNKVVASIILLIVAAVNFFGITSTPKVIIEIFFINLVLLVLYVGISVSNVDVTNLSHVFGSGITGIVTDARLFFRCFDDFQRMAIMSNTIKNPQKSIPFSIIG

Foldseek 3Di:
DDPVVVVVVVVVVVVVVVVVVVVVVVVVVVVVVVVVVVVVVVVVVVVPPPDVVVVVVVVVVVVVVVVVCCVVVVVVDDCVVVPCVQVPHPVVVVVVVVVVVVVLVVLVVLVVCLVVDDPSVPVSVVVSVD